Protein 5NUL (pdb70)

Structure (mmCIF, N/CA/C/O backbone):
data_5NUL
#
_entry.id   5NUL
#
_cell.length_a   60.880
_cell.length_b   60.880
_cell.length_c   69.790
_cell.angle_alpha   90.00
_cell.angle_beta   90.00
_cell.angle_gamma   120.00
#
_symmetry.space_group_name_H-M   'P 31 2 1'
#
loop_
_entity.id
_entity.type
_entity.pdbx_description
1 polymer FLAVODOXIN
2 non-polymer 'FLAVIN MONONUCLEOTIDE'
3 water water
#
loop_
_atom_site.group_PDB
_atom_site.id
_atom_site.type_symbol
_atom_site.label_atom_id
_atom_site.label_alt_id
_atom_site.label_comp_id
_atom_site.label_asym_id
_atom_site.label_entity_id
_atom_site.label_seq_id
_atom_site.pdbx_PDB_ins_code
_atom_site.Cartn_x
_atom_site.Cartn_y
_atom_site.Cartn_z
_atom_site.occupancy
_atom_site.B_iso_or_equiv
_atom_site.auth_seq_id
_atom_site.auth_comp_id
_atom_site.auth_asym_id
_atom_site.auth_atom_id
_atom_site.pdbx_PDB_model_num
ATOM 1 N N . MET A 1 1 ? 16.963 41.323 16.059 1.00 23.59 1 MET A N 1
ATOM 2 C CA . MET A 1 1 ? 17.852 40.259 16.619 1.00 22.66 1 MET A CA 1
ATOM 3 C C . MET A 1 1 ? 18.647 39.640 15.479 1.00 20.83 1 MET A C 1
ATOM 4 O O . MET A 1 1 ? 18.337 39.879 14.305 1.00 21.32 1 MET A O 1
ATOM 9 N N . LYS A 1 2 ? 19.669 38.856 15.818 1.00 19.69 2 LYS A N 1
ATOM 10 C CA . LYS A 1 2 ? 20.495 38.183 14.811 1.00 16.49 2 LYS A CA 1
ATOM 11 C C . LYS A 1 2 ? 20.779 36.749 15.217 1.00 13.31 2 LYS A C 1
ATOM 12 O O . LYS A 1 2 ? 20.983 36.449 16.394 1.00 14.15 2 LYS A O 1
ATOM 18 N N . ILE A 1 3 ? 20.794 35.869 14.234 1.00 9.73 3 ILE A N 1
ATOM 19 C CA . ILE A 1 3 ? 21.114 34.469 14.456 1.00 7.89 3 ILE A CA 1
ATOM 20 C C . ILE A 1 3 ? 22.350 34.217 13.593 1.00 7.46 3 ILE A C 1
ATOM 21 O O . ILE A 1 3 ? 22.367 34.587 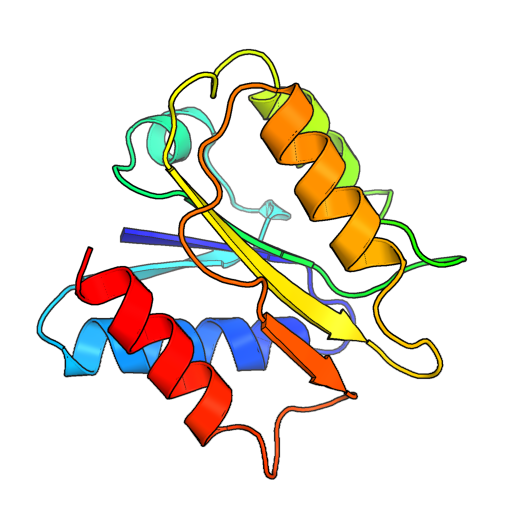12.421 1.00 8.74 3 ILE A O 1
ATOM 26 N N . VAL A 1 4 ? 23.394 33.641 14.170 1.00 5.84 4 VAL A N 1
ATOM 27 C CA . VAL A 1 4 ? 24.607 33.341 13.409 1.00 5.54 4 VAL A CA 1
ATOM 28 C C . VAL A 1 4 ? 24.824 31.838 13.550 1.00 5.48 4 VAL A C 1
ATOM 29 O O . VAL A 1 4 ? 24.759 31.316 14.656 1.00 5.47 4 VAL A 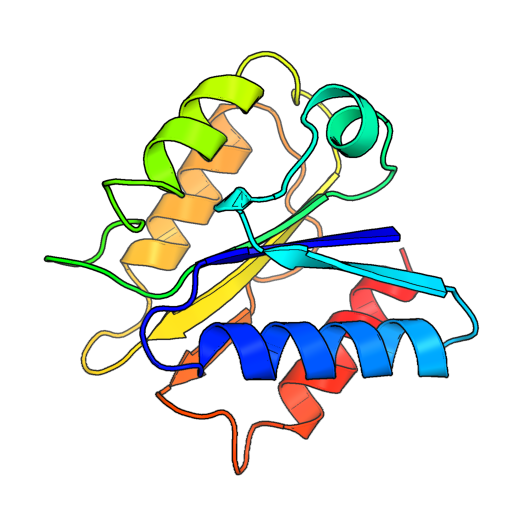O 1
ATOM 33 N N . TYR A 1 5 ? 25.041 31.140 12.441 1.00 4.82 5 TYR A N 1
ATOM 34 C CA . TYR A 1 5 ? 25.189 29.682 12.512 1.00 5.76 5 TYR A CA 1
ATOM 35 C C . TYR A 1 5 ? 26.156 29.134 11.490 1.00 4.85 5 TYR A C 1
ATOM 36 O O . TYR A 1 5 ? 26.495 29.808 10.506 1.00 4.85 5 TYR A O 1
ATOM 45 N N . TRP A 1 6 ? 26.565 27.888 11.722 1.00 5.38 6 TRP A N 1
ATOM 46 C CA . TRP A 1 6 ? 27.378 27.129 10.768 1.00 4.93 6 TRP A CA 1
ATOM 47 C C . TRP A 1 6 ? 26.584 25.835 10.551 1.00 4.71 6 TRP A C 1
ATOM 48 O O . TRP A 1 6 ? 26.088 25.246 11.518 1.00 5.19 6 TRP A O 1
ATOM 59 N N . SER A 1 7 ? 26.450 25.414 9.297 1.00 4.22 7 SER A N 1
ATOM 60 C CA . SER A 1 7 ? 25.748 24.180 8.962 1.00 5.29 7 SER A CA 1
ATOM 61 C C . SER A 1 7 ? 26.477 23.483 7.800 1.00 5.90 7 SER A C 1
ATOM 62 O O . SER A 1 7 ? 26.782 24.121 6.786 1.00 7.42 7 SER A O 1
ATOM 65 N N . GLY A 1 8 ? 26.767 22.191 7.955 1.00 5.31 8 GLY A N 1
ATOM 66 C CA . GLY A 1 8 ? 27.458 21.452 6.909 1.00 4.76 8 GLY A CA 1
ATOM 67 C C . GLY A 1 8 ? 26.558 20.777 5.890 1.00 5.04 8 GLY A C 1
ATOM 68 O O . GLY A 1 8 ? 26.967 20.569 4.750 1.00 5.43 8 GLY A O 1
ATOM 69 N N . THR A 1 9 ? 25.348 20.399 6.294 1.00 5.97 9 THR A N 1
ATOM 70 C CA . THR A 1 9 ? 24.418 19.747 5.370 1.00 6.27 9 THR A CA 1
ATOM 71 C C . THR A 1 9 ? 23.043 20.429 5.339 1.00 6.88 9 THR A C 1
ATOM 72 O O . THR A 1 9 ? 22.151 20.015 4.577 1.00 7.61 9 THR A O 1
ATOM 76 N N . GLY A 1 10 ? 22.872 21.453 6.174 1.00 5.90 10 GLY A N 1
ATOM 77 C CA . GLY A 1 10 ? 21.622 22.184 6.212 1.00 5.15 10 GLY A CA 1
ATOM 78 C C . GLY A 1 10 ? 20.770 21.954 7.440 1.00 4.93 10 GLY A C 1
ATOM 79 O O . GLY A 1 10 ? 19.776 22.647 7.618 1.00 5.53 10 GLY A O 1
ATOM 80 N N . ASN A 1 11 ? 21.155 21.045 8.328 1.00 4.88 11 ASN A N 1
ATOM 81 C CA . ASN A 1 11 ? 20.315 20.772 9.504 1.00 5.21 11 ASN A CA 1
ATOM 82 C C . ASN A 1 11 ? 20.246 21.928 10.498 1.00 5.53 11 ASN A C 1
ATOM 83 O O . ASN A 1 11 ? 19.148 22.353 10.906 1.00 5.55 11 ASN A O 1
ATOM 88 N N . THR A 1 12 ? 21.409 22.464 10.855 1.00 4.79 12 THR A N 1
ATOM 89 C CA . THR A 1 12 ? 21.477 23.613 11.747 1.00 4.13 12 THR A CA 1
ATOM 90 C C . THR A 1 12 ? 20.922 24.858 11.035 1.00 4.42 12 THR A C 1
ATOM 91 O O . THR A 1 12 ? 20.342 25.722 11.681 1.00 4.54 12 THR A O 1
ATOM 95 N N . GLU A 1 13 ? 21.087 24.933 9.712 1.00 4.34 13 GLU A N 1
ATOM 96 C CA . GLU A 1 13 ? 20.544 26.051 8.937 1.00 5.87 13 GLU A CA 1
ATOM 97 C C . GLU A 1 13 ? 19.008 26.042 9.047 1.00 5.20 13 GLU A C 1
ATOM 98 O O . GLU A 1 13 ? 18.385 27.087 9.260 1.00 4.54 13 GLU A O 1
ATOM 104 N N . LYS A 1 14 ? 18.412 24.855 8.925 1.00 5.66 14 LYS A N 1
ATOM 105 C CA . LYS A 1 14 ? 16.961 24.689 9.058 1.00 5.24 14 LYS A CA 1
ATOM 106 C C . LYS A 1 14 ? 16.517 25.118 10.463 1.00 5.15 14 LYS A C 1
ATOM 107 O O . LYS A 1 14 ? 15.512 25.820 10.617 1.00 5.06 14 LYS A O 1
ATOM 113 N N . MET A 1 15 ? 17.265 24.706 11.488 1.00 4.12 15 MET A N 1
ATOM 114 C CA . MET A 1 15 ? 16.960 25.102 12.862 1.00 4.20 15 MET A CA 1
ATOM 115 C C . MET A 1 15 ? 16.947 26.632 12.963 1.00 4.11 15 MET A C 1
ATOM 116 O O . MET A 1 15 ? 16.022 27.217 13.533 1.00 4.73 15 MET A O 1
ATOM 121 N N . ALA A 1 16 ? 17.968 27.269 12.398 1.00 4.17 16 ALA A N 1
ATOM 122 C CA . ALA A 1 16 ? 18.095 28.727 12.429 1.00 4.12 16 ALA A CA 1
ATOM 123 C C . ALA A 1 16 ? 16.868 29.395 11.820 1.00 4.38 16 ALA A C 1
ATOM 124 O O . ALA A 1 16 ? 16.335 30.362 12.382 1.00 5.62 16 ALA A O 1
ATOM 126 N N . GLU A 1 17 ? 16.430 28.882 10.674 1.00 3.29 17 GLU A N 1
ATOM 127 C CA . GLU A 1 17 ? 15.263 29.412 9.973 1.00 5.85 17 GLU A CA 1
ATOM 128 C C . GLU A 1 17 ? 14.011 29.299 10.813 1.00 5.16 17 GLU A C 1
ATOM 129 O O . GLU A 1 17 ? 13.194 30.227 10.846 1.00 4.26 17 GLU A O 1
ATOM 135 N N . LEU A 1 18 ? 13.875 28.179 11.513 1.00 4.81 18 LEU A N 1
ATOM 136 C CA . LEU A 1 18 ? 12.713 27.954 12.368 1.00 5.68 18 LEU A CA 1
ATOM 137 C C . LEU A 1 18 ? 12.767 28.823 13.614 1.00 5.18 18 LEU A C 1
ATOM 138 O O . LEU A 1 18 ? 11.737 29.340 14.065 1.00 6.67 18 LEU A O 1
ATOM 143 N N . ILE A 1 19 ? 13.958 28.994 14.174 1.00 4.13 19 ILE A N 1
ATOM 144 C CA . ILE A 1 19 ? 14.122 29.845 15.346 1.00 4.58 19 ILE A CA 1
ATOM 145 C C . ILE A 1 19 ? 13.729 31.280 14.966 1.00 4.17 19 ILE A C 1
ATOM 146 O O . ILE A 1 19 ? 13.009 31.947 15.706 1.00 4.68 19 ILE A O 1
ATOM 151 N N . ALA A 1 20 ? 14.152 31.708 13.780 1.00 4.51 20 ALA A N 1
ATOM 152 C CA . ALA A 1 20 ? 13.829 33.032 13.250 1.00 4.90 20 ALA A CA 1
ATOM 153 C C . ALA A 1 20 ? 12.315 33.158 13.089 1.00 5.76 20 ALA A C 1
ATOM 154 O O . ALA A 1 20 ? 11.733 34.175 13.461 1.00 5.46 20 ALA A O 1
ATOM 156 N N . LYS A 1 21 ? 11.688 32.119 12.538 1.00 5.67 21 LYS A N 1
ATOM 157 C CA . LYS A 1 21 ? 10.245 32.103 12.348 1.00 6.04 21 LYS A CA 1
ATOM 158 C C . LYS A 1 21 ? 9.530 32.344 13.697 1.00 6.25 21 LYS A C 1
ATOM 159 O O . LYS A 1 21 ? 8.566 33.113 13.763 1.00 6.42 21 LYS A O 1
ATOM 165 N N . GLY A 1 22 ? 10.011 31.706 14.767 1.00 5.94 22 GLY A N 1
ATOM 166 C CA . GLY A 1 22 ? 9.423 31.889 16.086 1.00 6.36 22 GLY A CA 1
ATOM 167 C C . GLY A 1 22 ? 9.531 33.329 16.588 1.00 6.53 22 GLY A C 1
ATOM 168 O O . GLY A 1 22 ? 8.576 33.895 17.128 1.00 6.52 22 GLY A O 1
ATOM 169 N N . ILE A 1 23 ? 10.703 33.928 16.412 1.00 6.36 23 ILE A N 1
ATOM 170 C CA . ILE A 1 23 ? 10.936 35.308 16.824 1.00 7.18 23 ILE A CA 1
ATOM 171 C C . ILE A 1 23 ? 10.017 36.251 16.041 1.00 7.71 23 ILE A C 1
ATOM 172 O O . ILE A 1 23 ? 9.389 37.153 16.617 1.00 7.63 23 ILE A O 1
ATOM 177 N N . ILE A 1 24 ? 9.915 36.007 14.736 1.00 7.71 24 ILE A N 1
ATOM 178 C CA . ILE A 1 24 ? 9.080 36.821 13.864 1.00 7.56 24 ILE A CA 1
ATOM 179 C C . ILE A 1 24 ? 7.606 36.659 14.230 1.00 8.25 24 ILE A C 1
ATOM 180 O O . ILE A 1 24 ? 6.880 37.644 14.295 1.00 8.39 24 ILE A O 1
ATOM 185 N N . GLU A 1 25 ? 7.169 35.428 14.493 1.00 7.39 25 GLU A N 1
ATOM 186 C CA . GLU A 1 25 ? 5.775 35.183 14.874 1.00 6.76 25 GLU A CA 1
ATOM 187 C C . GLU A 1 25 ? 5.445 35.919 16.168 1.00 7.89 25 GLU A C 1
ATOM 188 O O . GLU A 1 25 ? 4.287 36.302 16.399 1.00 7.11 25 GLU A O 1
ATOM 194 N N . SER A 1 26 ? 6.453 36.115 17.016 1.00 7.45 26 SER A N 1
ATOM 195 C CA . SER A 1 26 ? 6.244 36.845 18.253 1.00 10.04 26 SER A CA 1
ATOM 196 C C . SER A 1 26 ? 6.140 38.356 18.017 1.00 10.96 26 SER A C 1
ATOM 197 O O . SER A 1 26 ? 5.894 39.120 18.952 1.00 12.07 26 SER A O 1
ATOM 200 N N . GLY A 1 27 ? 6.333 38.768 16.768 1.00 11.32 27 GLY A N 1
ATOM 201 C CA . GLY A 1 27 ? 6.208 40.166 16.393 1.00 13.62 27 GLY A CA 1
ATOM 202 C C . GLY A 1 27 ? 7.481 40.962 16.201 1.00 15.27 27 GLY A C 1
ATOM 203 O O . GLY A 1 27 ? 7.425 42.165 15.911 1.00 14.47 27 GLY A O 1
ATOM 204 N N . LYS A 1 28 ? 8.627 40.298 16.303 1.00 15.79 28 LYS A N 1
ATOM 205 C CA . LYS A 1 28 ? 9.909 40.979 16.170 1.00 17.98 28 LYS A CA 1
ATOM 206 C C . LYS A 1 28 ? 10.618 40.606 14.874 1.00 18.01 28 LYS A C 1
ATOM 207 O O . LYS A 1 28 ? 10.187 39.698 14.178 1.00 19.01 28 LYS A O 1
ATOM 213 N N . ASP A 1 29 ? 11.670 41.341 14.514 1.00 18.31 29 ASP A N 1
ATOM 214 C CA . ASP A 1 29 ? 12.430 41.014 13.309 1.00 18.46 29 ASP A CA 1
ATOM 215 C C . ASP A 1 29 ? 13.725 40.345 13.751 1.00 16.89 29 ASP A C 1
ATOM 216 O O . ASP A 1 29 ? 14.137 40.440 14.916 1.00 14.96 29 ASP A O 1
ATOM 221 N N . VAL A 1 30 ? 14.349 39.641 12.824 1.00 16.37 30 VAL A N 1
ATOM 222 C CA . VAL A 1 30 ? 15.598 38.966 13.112 1.00 16.49 30 VAL A CA 1
ATOM 223 C C . VAL A 1 30 ? 16.225 38.607 11.785 1.00 16.55 30 VAL A C 1
ATOM 224 O O . VAL A 1 30 ? 15.516 38.337 10.809 1.00 17.01 30 VAL A O 1
ATOM 228 N N . ASN A 1 31 ? 17.549 38.695 11.725 1.00 17.08 31 ASN A N 1
ATOM 229 C CA . ASN A 1 31 ? 18.273 38.338 10.515 1.00 17.31 31 ASN A CA 1
ATOM 230 C C . ASN A 1 31 ? 19.069 37.079 10.822 1.00 14.51 31 ASN A C 1
ATOM 231 O O . ASN A 1 31 ? 19.605 36.930 11.914 1.00 14.35 31 ASN A O 1
ATOM 236 N N . THR A 1 32 ? 19.076 36.161 9.872 1.00 13.42 32 THR A N 1
ATOM 237 C CA . THR A 1 32 ? 19.786 34.903 9.998 1.00 14.13 32 THR A CA 1
ATOM 238 C C . THR A 1 32 ? 21.033 35.051 9.144 1.00 13.61 32 THR A C 1
ATOM 239 O O . THR A 1 32 ? 20.944 35.352 7.953 1.00 13.44 32 THR A O 1
ATOM 243 N N . ILE A 1 33 ? 22.188 34.830 9.761 1.00 12.71 33 ILE A N 1
ATOM 244 C CA . ILE A 1 33 ? 23.481 35.033 9.122 1.00 12.61 33 ILE A CA 1
ATOM 245 C C . ILE A 1 33 ? 24.367 33.793 9.205 1.00 11.25 33 ILE A C 1
ATOM 246 O O . ILE A 1 33 ? 24.583 33.236 10.281 1.00 9.27 33 ILE A O 1
ATOM 251 N N . ASN A 1 34 ? 24.877 33.359 8.065 1.00 11.36 34 ASN A N 1
ATOM 252 C CA . ASN A 1 34 ? 25.794 32.239 8.052 1.00 11.74 34 ASN A CA 1
ATOM 253 C C . ASN A 1 34 ? 27.102 32.783 8.635 1.00 11.69 34 ASN A C 1
ATOM 254 O O . ASN A 1 34 ? 27.490 33.926 8.344 1.00 10.38 34 ASN A O 1
ATOM 259 N N . VAL A 1 35 ? 27.779 31.987 9.463 1.00 10.88 35 VAL A N 1
ATOM 260 C CA . VAL A 1 35 ? 29.004 32.435 10.114 1.00 10.77 35 VAL A CA 1
ATOM 261 C C . VAL A 1 35 ? 30.051 32.989 9.156 1.00 12.64 35 VAL A C 1
ATOM 262 O O . VAL A 1 35 ? 30.771 33.917 9.516 1.00 13.07 35 VAL A O 1
ATOM 266 N N . SER A 1 36 ? 30.109 32.485 7.929 1.00 13.79 36 SER A N 1
ATOM 267 C CA . SER A 1 36 ? 31.108 32.998 6.994 1.00 17.05 36 SER A CA 1
ATOM 268 C C . SER A 1 36 ? 30.826 34.454 6.550 1.00 18.36 36 SER A C 1
ATOM 269 O O . SER A 1 36 ? 31.746 35.178 6.135 1.00 19.79 36 SER A O 1
ATOM 272 N N . ASP A 1 37 ? 29.576 34.897 6.685 1.00 17.98 37 ASP A N 1
ATOM 273 C CA . ASP A 1 37 ? 29.187 36.250 6.291 1.00 18.52 37 ASP A CA 1
ATOM 274 C C . ASP A 1 37 ? 29.028 37.220 7.456 1.00 18.55 37 ASP A C 1
ATOM 275 O O . ASP A 1 37 ? 28.674 38.379 7.242 1.00 19.49 37 ASP A O 1
ATOM 280 N N . VAL A 1 38 ? 29.269 36.757 8.681 1.00 18.63 38 VAL A N 1
ATOM 281 C CA . VAL A 1 38 ? 29.082 37.591 9.873 1.00 18.95 38 VAL A CA 1
ATOM 282 C C . VAL A 1 38 ? 29.976 38.828 9.956 1.00 20.10 38 VAL A C 1
ATOM 283 O O . VAL A 1 38 ? 31.116 38.827 9.487 1.00 20.93 38 VAL A O 1
ATOM 287 N N . ASN A 1 39 ? 29.417 39.886 10.528 1.00 20.76 39 ASN A N 1
ATOM 288 C CA . ASN A 1 39 ? 30.125 41.136 10.758 1.00 22.47 39 ASN A CA 1
ATOM 289 C C . ASN A 1 39 ? 30.161 41.199 12.276 1.00 22.48 39 ASN A C 1
ATOM 290 O O . ASN A 1 39 ? 29.121 41.388 12.914 1.00 22.36 39 ASN A O 1
ATOM 295 N N . ILE A 1 40 ? 31.339 40.970 12.850 1.00 23.56 40 ILE A N 1
ATOM 296 C CA . ILE A 1 40 ? 31.506 40.956 14.303 1.00 24.28 40 ILE A CA 1
ATOM 297 C C . ILE A 1 40 ? 31.031 42.215 15.026 1.00 25.32 40 ILE A C 1
ATOM 298 O O . ILE A 1 40 ? 30.337 42.126 16.032 1.00 25.16 40 ILE A O 1
ATOM 303 N N . ASP A 1 41 ? 31.370 43.386 14.499 1.00 27.40 41 ASP A N 1
ATOM 304 C CA . ASP A 1 41 ? 30.997 44.651 15.133 1.00 28.86 41 ASP A CA 1
ATOM 305 C C . ASP A 1 41 ? 29.491 44.855 15.229 1.00 28.78 41 ASP A C 1
ATOM 306 O O . ASP A 1 41 ? 28.977 45.367 16.232 1.00 29.12 41 ASP A O 1
ATOM 311 N N . GLU A 1 42 ? 28.777 44.437 14.196 1.00 28.10 42 GLU A N 1
ATOM 312 C CA . GLU A 1 42 ? 27.336 44.577 14.200 1.00 28.49 42 GLU A CA 1
ATOM 313 C C . GLU A 1 42 ? 26.732 43.548 15.134 1.00 27.56 42 GLU A C 1
ATOM 314 O O . GLU A 1 42 ? 25.755 43.823 15.834 1.00 27.76 42 GLU A O 1
ATOM 320 N N . LEU A 1 43 ? 27.346 42.370 15.173 1.00 26.77 43 LEU A N 1
ATOM 321 C CA . LEU A 1 43 ? 26.863 41.291 16.025 1.00 26.20 43 LEU A CA 1
ATOM 322 C C . LEU A 1 43 ? 26.950 41.641 17.511 1.00 25.93 43 LEU A C 1
ATOM 323 O O . LEU A 1 43 ? 25.983 41.452 18.251 1.00 25.45 43 LEU A O 1
ATOM 328 N N . LEU A 1 44 ? 28.086 42.197 17.923 1.00 26.02 44 LEU A N 1
ATOM 329 C CA . LEU A 1 44 ? 28.330 42.559 19.317 1.00 26.90 44 LEU A CA 1
ATOM 330 C C . LEU A 1 44 ? 27.440 43.675 19.851 1.00 28.05 44 LEU A C 1
ATOM 331 O O . LEU A 1 44 ? 27.437 43.975 21.051 1.00 27.59 44 LEU A O 1
ATOM 336 N N . ASN A 1 45 ? 26.686 44.292 18.953 1.00 29.08 45 ASN A N 1
ATOM 337 C CA . ASN A 1 45 ? 25.784 45.368 19.334 1.00 30.36 45 ASN A CA 1
ATOM 338 C C . ASN A 1 45 ? 24.431 44.798 19.785 1.00 28.64 45 ASN A C 1
ATOM 339 O O . ASN A 1 45 ? 23.621 45.483 20.417 1.00 27.66 45 ASN A O 1
ATOM 344 N N . GLU A 1 46 ? 24.221 43.521 19.481 1.00 26.58 46 GLU A N 1
ATOM 345 C CA . GLU A 1 46 ? 22.983 42.830 19.788 1.00 24.11 46 GLU A CA 1
ATOM 346 C C . GLU A 1 46 ? 22.671 42.580 21.254 1.00 22.33 46 GLU A C 1
ATOM 347 O O . GLU A 1 46 ? 23.550 42.287 22.063 1.00 21.46 46 GLU A O 1
ATOM 353 N N . ASP A 1 47 ? 21.389 42.692 21.577 1.00 19.97 47 ASP A N 1
ATOM 354 C CA . ASP A 1 47 ? 20.906 42.432 22.919 1.00 19.77 47 ASP A CA 1
ATOM 355 C C . ASP A 1 47 ? 21.169 40.966 23.296 1.00 17.60 47 ASP A C 1
ATOM 356 O O . ASP A 1 47 ? 21.617 40.660 24.403 1.00 17.80 47 ASP A O 1
ATOM 361 N N . ILE A 1 48 ? 20.936 40.071 22.341 1.00 15.16 48 ILE A N 1
ATOM 362 C CA . ILE A 1 48 ? 21.110 38.636 22.548 1.00 13.21 48 ILE A CA 1
ATOM 363 C C . ILE A 1 48 ? 21.810 38.022 21.337 1.00 11.85 48 ILE A C 1
ATOM 364 O O . ILE A 1 48 ? 21.433 38.293 20.187 1.00 10.57 48 ILE A O 1
ATOM 369 N N . LEU A 1 49 ? 22.852 37.235 21.598 1.00 11.62 49 LEU A N 1
ATOM 370 C CA . LEU A 1 49 ? 23.571 36.548 20.528 1.00 11.50 49 LEU A CA 1
ATOM 371 C C . LEU A 1 49 ? 22.964 35.138 20.425 1.00 9.20 49 LEU A C 1
ATOM 372 O O . LEU A 1 49 ? 22.963 34.389 21.403 1.00 8.82 49 LEU A O 1
ATOM 377 N N . ILE A 1 50 ? 22.405 34.803 19.269 1.00 8.04 50 ILE A N 1
ATOM 378 C CA . ILE A 1 50 ? 21.804 33.483 19.066 1.00 6.57 50 ILE A CA 1
ATOM 379 C C . ILE A 1 50 ? 22.787 32.756 18.156 1.00 5.46 50 ILE A C 1
ATOM 380 O O . ILE A 1 50 ? 22.919 33.092 16.982 1.00 5.91 50 ILE A O 1
ATOM 385 N N . LEU A 1 51 ? 23.492 31.778 18.711 1.00 5.02 51 LEU A N 1
ATOM 386 C CA . LEU A 1 51 ? 24.557 31.087 17.991 1.00 3.72 51 LEU A CA 1
ATOM 387 C C . LEU A 1 51 ? 24.331 29.598 17.791 1.00 4.06 51 LEU A C 1
ATOM 388 O O . LEU A 1 51 ? 24.029 28.878 18.735 1.00 4.58 51 LEU A O 1
ATOM 393 N N . GLY A 1 52 ? 24.525 29.124 16.570 1.00 4.67 52 GLY A N 1
ATOM 394 C CA . GLY A 1 52 ? 24.308 27.716 16.333 1.00 4.41 52 GLY A CA 1
ATOM 395 C C . GLY A 1 52 ? 25.400 27.045 15.541 1.00 3.88 52 GLY A C 1
ATOM 396 O O . GLY A 1 52 ? 25.985 27.641 14.634 1.00 2.86 52 GLY A O 1
ATOM 397 N N . CYS A 1 53 ? 25.641 25.777 15.851 1.00 4.02 53 CYS A N 1
ATOM 398 C CA . CYS A 1 53 ? 26.643 24.982 15.135 1.00 4.31 53 CYS A CA 1
ATOM 399 C C . CYS A 1 53 ? 26.420 23.513 15.455 1.00 4.08 53 CYS A C 1
ATOM 400 O O . CYS A 1 53 ? 26.166 23.148 16.615 1.00 4.04 53 CYS A O 1
ATOM 403 N N . SER A 1 54 ? 26.470 22.678 14.429 1.00 4.31 54 SER A N 1
ATOM 404 C CA . SER A 1 54 ? 26.294 21.247 14.626 1.00 4.75 54 SER A CA 1
ATOM 405 C C . SER A 1 54 ? 27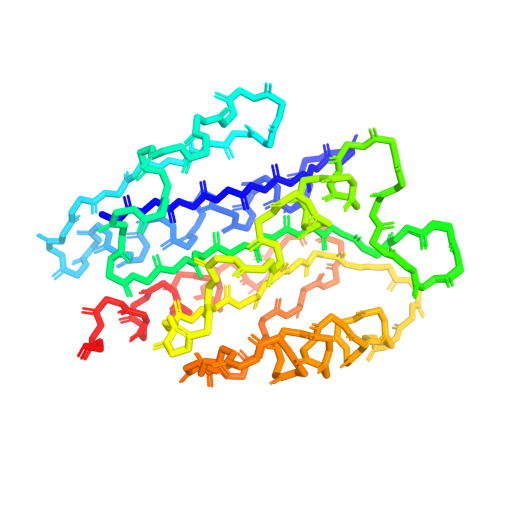.507 20.612 15.320 1.00 5.09 54 SER A C 1
ATOM 406 O O . SER A 1 54 ? 28.575 21.228 15.431 1.00 4.75 54 SER A O 1
ATOM 409 N N A ALA A 1 55 ? 27.342 19.368 15.761 0.59 5.18 55 ALA A N 1
ATOM 410 N N B ALA A 1 55 ? 27.305 19.399 15.830 0.38 5.23 55 ALA A N 1
ATOM 411 C CA A ALA A 1 55 ? 28.423 18.629 16.406 0.59 5.31 55 ALA A CA 1
ATOM 412 C CA B ALA A 1 55 ? 28.355 18.649 16.510 0.38 5.39 55 ALA A CA 1
ATOM 413 C C A ALA A 1 55 ? 29.409 18.212 15.312 0.59 6.64 55 ALA A C 1
ATOM 414 C C B ALA A 1 55 ? 29.301 18.092 15.461 0.38 6.28 55 ALA A C 1
ATOM 415 O O A ALA A 1 55 ? 29.013 17.628 14.298 0.59 6.96 55 ALA A O 1
ATOM 416 O O B ALA A 1 55 ? 28.890 17.315 14.601 0.38 6.55 55 ALA A O 1
ATOM 419 N N A MET A 1 56 ? 30.683 18.541 15.501 0.59 7.82 56 MET A N 1
ATOM 420 N N B MET A 1 56 ? 30.564 18.488 15.517 0.38 7.16 56 MET A N 1
ATOM 421 C CA A MET A 1 56 ? 31.715 18.198 14.524 0.59 9.95 56 MET A CA 1
ATOM 422 C CA B MET A 1 56 ? 31.530 17.994 14.548 0.38 8.58 56 MET A CA 1
ATOM 423 C C A MET A 1 56 ? 32.842 17.329 15.079 0.59 10.14 56 MET A C 1
ATOM 424 C C B MET A 1 56 ? 32.629 17.149 15.193 0.38 9.79 56 MET A C 1
ATOM 425 O O A MET A 1 56 ? 33.014 17.202 16.299 0.59 9.18 56 MET A O 1
ATOM 426 O O B MET A 1 56 ? 32.632 16.946 16.411 0.38 9.32 56 MET A O 1
ATOM 435 N N A THR A 1 57 ? 33.609 16.753 14.155 0.59 11.43 57 THR A N 1
ATOM 436 N N B THR A 1 57 ? 33.519 16.629 14.350 0.38 11.79 57 THR A N 1
ATOM 437 C CA A THR A 1 57 ? 34.732 15.869 14.464 0.59 12.50 57 THR A CA 1
ATOM 438 C CA B THR A 1 57 ? 34.638 15.762 14.730 0.38 13.69 57 THR A CA 1
ATOM 439 C C A THR A 1 57 ? 34.303 14.951 15.612 0.59 11.78 57 THR A C 1
ATOM 440 C C B THR A 1 57 ? 34.855 15.545 16.228 0.38 14.09 57 THR A C 1
ATOM 441 O O A THR A 1 57 ? 33.387 14.142 15.439 0.59 11.71 57 THR A O 1
ATOM 442 O O B THR A 1 57 ? 35.423 16.392 16.916 0.38 14.43 57 THR A O 1
ATOM 449 N N A ASP A 1 58 ? 34.926 15.082 16.779 0.59 11.93 58 ASP A N 1
ATOM 450 N N B ASP A 1 58 ? 34.359 14.414 16.722 0.38 14.70 58 ASP A N 1
ATOM 451 C CA A ASP A 1 58 ? 34.514 14.283 17.920 0.59 11.69 58 ASP A CA 1
ATOM 452 C CA B ASP A 1 58 ? 34.477 14.041 18.128 0.38 14.75 58 ASP A CA 1
ATOM 453 C C A ASP A 1 58 ? 33.962 15.195 19.006 0.59 11.13 58 ASP A C 1
ATOM 454 C C B ASP A 1 58 ? 33.952 15.070 19.128 0.38 14.06 58 ASP A C 1
ATOM 455 O O A ASP A 1 58 ? 34.687 15.653 19.897 0.59 10.44 58 ASP A O 1
ATOM 456 O O B ASP A 1 58 ? 34.671 15.527 20.025 0.38 13.76 58 ASP A O 1
ATOM 465 N N A GLU A 1 59 ? 32.678 15.510 18.872 0.59 9.94 59 GLU A N 1
ATOM 466 N N B GLU A 1 59 ? 32.689 15.439 18.948 0.38 12.92 59 GLU A N 1
ATOM 467 C CA A GLU A 1 59 ? 31.961 16.351 19.825 0.59 9.00 59 GLU A CA 1
ATOM 468 C CA B GLU A 1 59 ? 31.996 16.368 19.834 0.38 11.83 59 GLU A CA 1
ATOM 469 C C A GLU A 1 59 ? 32.579 17.728 20.063 0.59 8.75 59 GLU A C 1
ATOM 470 C C B GLU A 1 59 ? 32.662 17.729 20.037 0.38 11.08 59 GLU A C 1
ATOM 471 O O A GLU A 1 59 ? 32.745 18.145 21.213 0.59 10.02 59 GLU A O 1
ATOM 472 O O B GLU A 1 59 ? 32.914 18.132 21.176 0.38 11.85 59 GLU A O 1
ATOM 483 N N A VAL A 1 60 ? 32.914 18.438 18.990 0.59 7.33 60 VAL A N 1
ATOM 484 N N B VAL A 1 60 ? 32.934 18.442 18.950 0.38 9.62 60 VAL A N 1
ATOM 485 C CA A VAL A 1 60 ? 33.473 19.784 19.117 0.59 7.06 60 VAL A CA 1
ATOM 486 C CA B VAL A 1 60 ? 33.529 19.774 19.050 0.38 8.62 60 VAL A CA 1
ATOM 487 C C A VAL A 1 60 ? 32.759 20.718 18.155 0.59 6.84 60 VAL A C 1
ATOM 488 C C B VAL A 1 60 ? 32.801 20.717 18.107 0.38 7.95 60 VAL A C 1
ATOM 489 O O A VAL A 1 60 ? 31.971 20.271 17.320 0.59 6.36 60 VAL A O 1
ATOM 490 O O B VAL A 1 60 ? 32.033 20.275 17.247 0.38 7.55 60 VAL A O 1
ATOM 497 N N . LEU A 1 61 ? 33.007 22.017 18.295 1.00 6.85 61 LEU A N 1
ATOM 498 C CA . LEU A 1 61 ? 32.408 23.009 17.408 1.00 7.18 61 LEU A CA 1
ATOM 499 C C . LEU A 1 61 ? 33.147 22.867 16.081 1.00 7.24 61 LEU A C 1
ATOM 500 O O . LEU A 1 61 ? 34.304 22.419 16.061 1.00 8.34 61 LEU A O 1
ATOM 505 N N . GLU A 1 62 ? 32.502 23.233 14.978 1.00 6.55 62 GLU A N 1
ATOM 506 C CA . GLU A 1 62 ? 33.147 23.143 13.672 1.00 6.48 62 GLU A CA 1
ATOM 507 C C . GLU A 1 62 ? 34.449 23.951 13.718 1.00 7.79 62 GLU A C 1
ATOM 508 O O . GLU A 1 62 ? 34.463 25.116 14.107 1.00 7.18 62 GLU A O 1
ATOM 514 N N . GLU A 1 63 ? 35.534 23.330 13.270 1.00 10.00 63 GLU A N 1
ATOM 515 C CA . GLU A 1 63 ? 36.864 23.909 13.387 1.00 11.92 63 GLU A CA 1
ATOM 516 C C . GLU A 1 63 ? 37.380 24.983 12.439 1.00 11.46 63 GLU A C 1
ATOM 517 O O . GLU A 1 63 ? 38.118 25.875 12.873 1.00 11.14 63 GLU A O 1
ATOM 523 N N . SER A 1 64 ? 36.994 24.938 11.170 1.00 12.20 64 SER A N 1
ATOM 524 C CA . SER A 1 64 ? 37.512 25.911 10.205 1.00 12.42 64 SER A CA 1
ATOM 525 C C . SER A 1 64 ? 36.876 27.305 10.225 1.00 12.29 64 SER A C 1
ATOM 526 O O . SER A 1 64 ? 37.535 28.298 9.902 1.00 11.53 64 SER A O 1
ATOM 529 N N . GLU A 1 65 ? 35.606 27.383 10.618 1.00 11.30 65 GLU A N 1
ATOM 530 C CA . GLU A 1 65 ? 34.897 28.657 10.636 1.00 9.61 65 GLU A CA 1
ATOM 531 C C . GLU A 1 65 ? 34.238 29.058 11.945 1.00 8.56 65 GLU A C 1
ATOM 532 O O . GLU A 1 65 ? 34.444 30.162 12.430 1.00 8.46 65 GLU A O 1
ATOM 538 N N . PHE A 1 66 ? 33.441 28.171 12.522 1.00 7.26 66 PHE A N 1
ATOM 539 C CA . PHE A 1 66 ? 32.721 28.528 13.732 1.00 7.09 66 PHE A CA 1
ATOM 540 C C . PHE A 1 66 ? 33.631 28.729 14.933 1.00 7.09 66 PHE A C 1
ATOM 541 O O . PHE A 1 66 ? 33.530 29.731 15.639 1.00 7.29 66 PHE A O 1
ATOM 549 N N . GLU A 1 67 ? 34.537 27.785 15.138 1.00 7.90 67 GLU A N 1
ATOM 550 C CA . GLU A 1 67 ? 35.501 27.836 16.230 1.00 9.66 67 GLU A CA 1
ATOM 551 C C . GLU A 1 67 ? 36.277 29.166 16.224 1.00 8.65 67 GLU A C 1
ATOM 552 O O . GLU A 1 67 ? 36.313 29.871 17.237 1.00 7.70 67 GLU A O 1
ATOM 558 N N . PRO A 1 68 ? 36.889 29.539 15.081 1.00 8.44 68 PRO A N 1
ATOM 559 C CA . PRO A 1 68 ? 37.634 30.811 15.053 1.00 9.06 68 PRO A CA 1
ATOM 560 C C . PRO A 1 68 ? 36.736 32.016 15.359 1.00 8.80 68 PRO A C 1
ATOM 561 O O . PRO A 1 68 ? 37.174 33.004 15.973 1.00 9.13 68 PRO A O 1
ATOM 565 N N . PHE A 1 69 ? 35.491 31.945 14.903 1.00 7.70 69 PHE A N 1
ATOM 566 C CA . PHE A 1 69 ? 34.513 33.003 15.157 1.00 8.32 69 PHE A CA 1
ATOM 567 C C . PHE A 1 69 ? 34.295 33.154 16.678 1.00 7.21 69 PHE A C 1
ATOM 568 O O . PHE A 1 69 ? 34.371 34.257 17.216 1.00 6.49 69 PHE A O 1
ATOM 576 N N . ILE A 1 70 ? 34.058 32.040 17.364 1.00 7.14 70 ILE A N 1
ATOM 577 C CA . ILE A 1 70 ? 33.84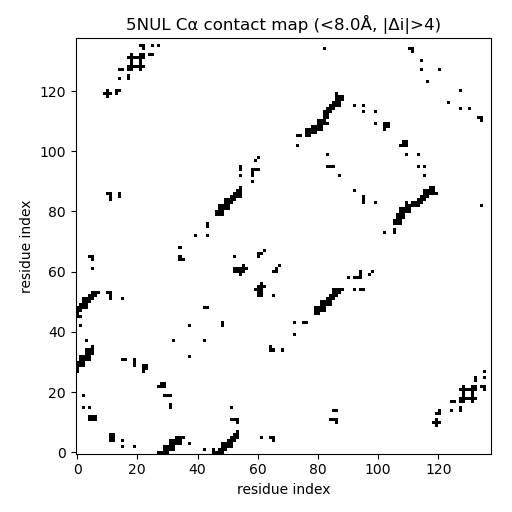9 32.057 18.807 1.00 7.06 70 ILE A CA 1
ATOM 578 C C . ILE A 1 70 ? 35.096 32.592 19.517 1.00 7.83 70 ILE A C 1
ATOM 579 O O . ILE A 1 70 ? 34.999 33.398 20.452 1.00 8.80 70 ILE A O 1
ATOM 584 N N . GLU A 1 71 ? 36.266 32.157 19.066 1.00 7.97 71 GLU A N 1
ATOM 585 C CA . GLU A 1 71 ? 37.514 32.621 19.654 1.00 10.45 71 GLU A CA 1
ATOM 586 C C . GLU A 1 71 ? 37.646 34.143 19.463 1.00 10.05 71 GLU A C 1
ATOM 587 O O . GLU A 1 71 ? 38.042 34.857 20.382 1.00 10.49 71 GLU A O 1
ATOM 593 N N . GLU A 1 72 ? 37.245 34.649 18.302 1.00 10.64 72 GLU A N 1
ATOM 594 C CA . GLU A 1 72 ? 37.352 36.084 18.032 1.00 13.03 72 GLU A CA 1
ATOM 595 C C . GLU A 1 72 ? 36.453 36.964 18.923 1.00 12.93 72 GLU A C 1
ATOM 596 O O . GLU A 1 72 ? 36.893 38.009 19.415 1.00 11.84 72 GLU A O 1
ATOM 602 N N . ILE A 1 73 ? 35.209 36.543 19.156 1.00 12.07 73 ILE A N 1
ATOM 603 C CA . ILE A 1 73 ? 34.298 37.324 20.003 1.00 11.14 73 ILE A CA 1
ATOM 604 C C . ILE A 1 73 ? 34.456 37.049 21.497 1.00 10.90 73 ILE A C 1
ATOM 605 O O . ILE A 1 73 ? 33.969 37.818 22.331 1.00 9.28 73 ILE A O 1
ATOM 610 N N . SER A 1 74 ? 35.153 35.967 21.828 1.00 10.15 74 SER A N 1
ATOM 611 C CA . SER A 1 74 ? 35.315 35.536 23.204 1.00 11.58 74 SER A CA 1
ATOM 612 C C . SER A 1 74 ? 35.670 36.589 24.256 1.00 12.82 74 SER A C 1
ATOM 613 O O . SER A 1 74 ? 35.162 36.533 25.369 1.00 14.28 74 SER A O 1
ATOM 616 N N . THR A 1 75 ? 36.531 37.542 23.926 1.00 13.46 75 THR A N 1
ATOM 617 C CA . THR A 1 75 ? 36.916 38.541 24.925 1.00 15.30 75 THR A CA 1
ATOM 618 C C . THR A 1 75 ? 36.035 39.788 24.975 1.00 16.24 75 THR A C 1
ATOM 619 O O . THR A 1 75 ? 36.223 40.655 25.835 1.00 16.36 75 THR A O 1
ATOM 623 N N . LYS A 1 76 ? 35.061 39.874 24.080 1.00 17.14 76 LYS A N 1
ATOM 624 C CA . LYS A 1 76 ? 34.195 41.040 24.056 1.00 18.82 76 LYS A CA 1
ATOM 625 C C . LYS A 1 76 ? 32.727 40.748 24.270 1.00 18.66 76 LYS A C 1
ATOM 626 O O . LYS A 1 76 ? 31.877 41.489 23.777 1.00 20.90 76 LYS A O 1
ATOM 632 N N . ILE A 1 77 ? 32.430 39.726 25.069 1.00 17.97 77 ILE A N 1
ATOM 633 C CA . ILE A 1 77 ? 31.048 39.320 25.297 1.00 16.70 77 ILE A CA 1
ATOM 634 C C . ILE A 1 77 ? 30.689 39.065 26.751 1.00 16.11 77 ILE A C 1
ATOM 635 O O . ILE A 1 77 ? 29.638 38.493 27.052 1.00 16.11 77 ILE A O 1
ATOM 640 N N . SER A 1 78 ? 31.553 39.488 27.665 1.00 15.16 78 SER A N 1
ATOM 641 C CA . SER A 1 78 ? 31.265 39.313 29.072 1.00 15.74 78 SER A CA 1
ATOM 642 C C . SER A 1 78 ? 29.983 40.095 29.380 1.00 15.02 78 SER A C 1
ATOM 643 O O . SER A 1 78 ? 29.825 41.232 28.939 1.00 16.55 78 SER A O 1
ATOM 646 N N . GLY A 1 79 ? 29.058 39.458 30.087 1.00 14.48 79 GLY A N 1
ATOM 647 C CA . GLY A 1 79 ? 27.803 40.093 30.434 1.00 14.98 79 GLY A CA 1
ATOM 648 C C . GLY A 1 79 ? 26.751 40.030 29.335 1.00 15.41 79 GLY A C 1
ATOM 649 O O . GLY A 1 79 ? 25.593 40.394 29.565 1.00 15.87 79 GLY A O 1
ATOM 650 N N . LYS A 1 80 ? 27.132 39.563 28.149 1.00 15.18 80 LYS A N 1
ATOM 651 C CA . LYS A 1 80 ? 26.193 39.485 27.030 1.00 15.24 80 LYS A CA 1
ATOM 652 C C . LYS A 1 80 ? 25.293 38.275 27.152 1.00 14.44 80 LYS A C 1
ATOM 653 O O . LYS A 1 80 ? 25.725 37.218 27.607 1.00 13.51 80 LYS A O 1
ATOM 659 N N . LYS A 1 81 ? 24.031 38.448 26.770 1.00 13.51 81 LYS A N 1
ATOM 660 C CA . LYS A 1 81 ? 23.066 37.361 26.773 1.00 12.26 81 LYS A CA 1
ATOM 661 C C . LYS A 1 81 ? 23.269 36.557 25.496 1.00 10.56 81 LYS A C 1
ATOM 662 O O . LYS A 1 81 ? 23.484 37.122 24.422 1.00 9.62 81 LYS A O 1
ATOM 668 N N . VAL A 1 82 ? 23.267 35.237 25.629 1.00 9.70 82 VAL A N 1
ATOM 669 C CA . VAL A 1 82 ? 23.458 34.364 24.479 1.00 9.12 82 VAL A CA 1
ATOM 670 C C . VAL A 1 82 ? 22.507 33.176 24.553 1.00 8.13 82 VAL A C 1
ATOM 671 O O . VAL A 1 82 ? 22.115 32.743 25.641 1.00 9.74 82 VAL A O 1
ATOM 675 N N . ALA A 1 83 ? 22.128 32.656 23.394 1.00 6.75 83 ALA A N 1
ATOM 676 C CA . ALA A 1 83 ? 21.253 31.487 23.317 1.00 6.19 83 ALA A CA 1
ATOM 677 C C . ALA A 1 83 ? 21.965 30.574 22.333 1.00 5.81 83 ALA A C 1
ATOM 678 O O . ALA A 1 83 ? 22.398 31.026 21.273 1.00 6.95 83 ALA A O 1
ATOM 680 N N . LEU A 1 84 ? 22.077 29.294 22.672 1.00 4.92 84 LEU A N 1
ATOM 681 C CA . LEU A 1 84 ? 22.841 28.352 21.857 1.00 4.57 84 LEU A CA 1
ATOM 682 C C . LEU A 1 84 ? 21.996 27.218 21.299 1.00 5.10 84 LEU A C 1
ATOM 683 O O . LEU A 1 84 ? 21.085 26.727 21.985 1.00 5.29 84 LEU A O 1
ATOM 688 N N . PHE A 1 85 ? 22.337 26.767 20.087 1.00 4.72 85 PHE A N 1
ATOM 689 C CA . PHE A 1 85 ? 21.624 25.670 19.430 1.00 3.74 85 PHE A CA 1
ATOM 690 C C . PHE A 1 85 ? 22.494 24.945 18.400 1.00 3.59 85 PHE A C 1
ATOM 691 O O . PHE A 1 85 ? 23.585 25.413 18.033 1.00 3.28 85 PHE A O 1
ATOM 699 N N . GLY A 1 86 ? 22.012 23.792 17.945 1.00 3.73 86 GLY A N 1
ATOM 700 C CA . GLY A 1 86 ? 22.727 23.050 16.927 1.00 3.57 86 GLY A CA 1
ATOM 701 C C . GLY A 1 86 ? 22.137 21.672 16.729 1.00 3.22 86 GLY A C 1
ATOM 702 O O . GLY A 1 86 ? 21.423 21.156 17.592 1.00 4.16 86 GLY A O 1
ATOM 703 N N . SER A 1 87 ? 22.428 21.082 15.582 1.00 3.52 87 SER A N 1
ATOM 704 C CA . SER A 1 87 ? 21.957 19.740 15.264 1.00 4.35 87 SER A CA 1
ATOM 705 C C . SER A 1 87 ? 23.110 18.766 15.529 1.00 5.95 87 SER A C 1
ATOM 706 O O . SER A 1 87 ? 24.285 19.157 15.494 1.00 6.19 87 SER A O 1
ATOM 709 N N . TYR A 1 88 ? 22.777 17.512 15.825 1.00 5.29 88 TYR A N 1
ATOM 710 C CA . TYR A 1 88 ? 23.791 16.493 16.097 1.00 6.06 88 TYR A CA 1
ATOM 711 C C . TYR A 1 88 ? 23.300 15.147 15.569 1.00 6.49 88 TYR A C 1
ATOM 712 O O . TYR A 1 88 ? 22.149 15.016 15.147 1.00 6.98 88 TYR A O 1
ATOM 721 N N . GLY A 1 89 ? 24.183 14.158 15.589 1.00 7.20 89 GLY A N 1
ATOM 722 C CA . GLY A 1 89 ? 23.836 12.847 15.081 1.00 8.86 89 GLY A CA 1
ATOM 723 C C . GLY A 1 89 ? 23.791 11.781 16.148 1.00 9.96 89 GLY A C 1
ATOM 724 O O . GLY A 1 89 ? 22.859 11.722 16.948 1.00 13.35 89 GLY A O 1
ATOM 725 N N . TRP A 1 90 ? 24.860 11.010 16.227 1.00 11.60 90 TRP A N 1
ATOM 726 C CA . TRP A 1 90 ? 24.958 9.877 17.149 1.00 11.30 90 TRP A CA 1
ATOM 727 C C . TRP A 1 90 ? 25.213 10.125 18.637 1.00 11.20 90 TRP A C 1
ATOM 728 O O . TRP A 1 90 ? 25.038 9.215 19.444 1.00 12.49 90 TRP A O 1
ATOM 739 N N . GLY A 1 91 ? 25.663 11.323 18.997 1.00 10.29 91 GLY A N 1
ATOM 740 C CA . GLY A 1 91 ? 25.966 11.616 20.387 1.00 9.37 91 GLY A CA 1
ATOM 741 C C . GLY A 1 91 ? 24.744 11.981 21.194 1.00 9.19 91 GLY A C 1
ATOM 742 O O . GLY A 1 91 ? 23.620 11.696 20.784 1.00 9.79 91 GLY A O 1
ATOM 743 N N . ASP A 1 92 ? 24.953 12.594 22.352 1.00 8.64 92 ASP A N 1
ATOM 744 C CA . ASP A 1 92 ? 23.840 13.012 23.190 1.00 9.09 92 ASP A CA 1
ATOM 745 C C . ASP A 1 92 ? 23.994 14.445 23.684 1.00 8.42 92 ASP A C 1
ATOM 746 O O . ASP A 1 92 ? 23.494 14.798 24.756 1.00 9.46 92 ASP A O 1
ATOM 751 N N . GLY A 1 93 ? 24.755 15.241 22.941 1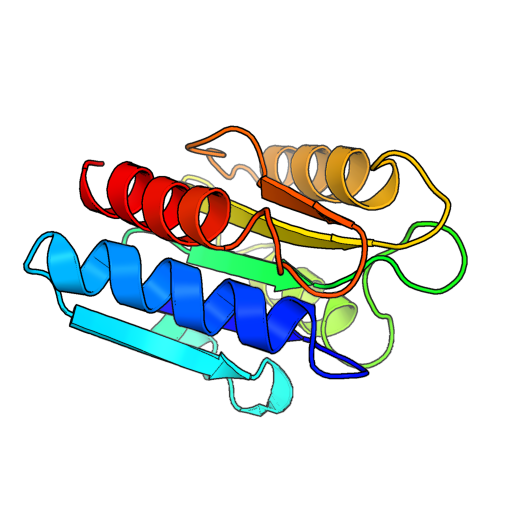.00 6.44 93 GLY A N 1
ATOM 752 C CA . GLY A 1 93 ? 24.920 16.635 23.301 1.00 6.16 93 GLY A CA 1
ATOM 753 C C . GLY A 1 93 ? 26.210 17.078 23.967 1.00 6.20 93 GLY A C 1
ATOM 754 O O . GLY A 1 93 ? 26.277 18.218 24.427 1.00 6.51 93 GLY A O 1
ATOM 755 N N . LYS A 1 94 ? 27.242 16.235 24.000 1.00 5.89 94 LYS A N 1
ATOM 756 C CA . LYS A 1 94 ? 28.492 16.641 24.657 1.00 5.43 94 LYS A CA 1
ATOM 757 C C . LYS A 1 94 ? 29.057 17.943 24.091 1.00 4.26 94 LYS A C 1
ATOM 758 O O . LYS A 1 94 ? 29.454 18.816 24.845 1.00 4.71 94 LYS A O 1
ATOM 764 N N . TRP A 1 95 ? 29.041 18.097 22.776 1.00 3.39 95 TRP A N 1
ATOM 765 C CA . TRP A 1 95 ? 29.593 19.313 22.184 1.00 4.26 95 TRP A CA 1
ATOM 766 C C . TRP A 1 95 ? 28.850 20.556 22.681 1.00 4.59 95 TRP A C 1
ATOM 767 O O . TRP A 1 95 ? 29.458 21.610 22.889 1.00 4.32 95 TRP A O 1
ATOM 778 N N . MET A 1 96 ? 27.541 20.426 22.896 1.00 4.43 96 MET A N 1
ATOM 779 C CA . MET A 1 96 ? 26.736 21.559 23.352 1.00 4.46 96 MET A CA 1
ATOM 780 C C . MET A 1 96 ? 26.950 21.847 24.841 1.00 5.29 96 MET A C 1
ATOM 781 O O . MET A 1 96 ? 26.930 23.014 25.269 1.00 4.95 96 MET A O 1
ATOM 786 N N . ARG A 1 97 ? 27.126 20.791 25.633 1.00 5.63 97 ARG A N 1
ATOM 787 C CA . ARG A 1 97 ? 27.413 20.949 27.056 1.00 5.76 97 ARG A CA 1
ATOM 788 C C . ARG A 1 97 ? 28.713 21.766 27.155 1.00 6.00 97 ARG A C 1
ATOM 789 O O . ARG A 1 97 ? 28.800 22.743 27.917 1.00 5.03 97 ARG A O 1
ATOM 797 N N . ASP A 1 98 ? 29.697 21.409 26.334 1.00 4.62 98 ASP A N 1
ATOM 798 C CA . ASP A 1 98 ? 30.968 22.124 26.302 1.00 5.08 98 ASP A CA 1
ATOM 799 C C . ASP A 1 98 ? 30.817 23.562 25.781 1.00 5.34 98 ASP A C 1
ATOM 800 O O . ASP A 1 98 ? 31.455 24.473 26.291 1.00 4.92 98 ASP A O 1
ATOM 805 N N . PHE A 1 99 ? 29.999 23.757 24.752 1.00 4.75 99 PHE A N 1
ATOM 806 C CA . PHE A 1 99 ? 29.771 25.089 24.180 1.00 4.96 99 PHE A CA 1
ATOM 807 C C . PHE A 1 99 ? 29.170 25.998 25.266 1.00 5.01 99 PHE A C 1
ATOM 808 O O . PHE A 1 99 ? 29.622 27.126 25.458 1.00 3.51 99 PHE A O 1
ATOM 816 N N . GLU A 1 100 ? 28.193 25.478 26.014 1.00 4.92 100 GLU A N 1
ATOM 817 C CA . GLU A 1 100 ? 27.568 26.241 27.091 1.00 5.39 100 GLU A CA 1
ATOM 818 C C . GLU A 1 100 ? 28.570 26.606 28.198 1.00 6.08 100 GLU A C 1
ATOM 819 O O . GLU A 1 100 ? 28.619 27.763 28.655 1.00 5.42 100 GLU A O 1
ATOM 825 N N . GLU A 1 101 ? 29.353 25.620 28.638 1.00 4.66 101 GLU A N 1
ATOM 826 C CA . GLU A 1 101 ? 30.371 25.862 29.658 1.00 5.66 101 GLU A CA 1
ATOM 827 C C . GLU A 1 101 ? 31.332 26.957 29.162 1.00 5.98 101 GLU A C 1
ATOM 828 O O . GLU A 1 101 ? 31.667 27.890 29.889 1.00 5.54 101 GLU A O 1
ATOM 834 N N . ARG A 1 102 ? 31.729 26.856 27.896 1.00 5.87 102 ARG A N 1
ATOM 835 C CA . ARG A 1 102 ? 32.664 27.799 27.292 1.00 6.21 102 ARG A CA 1
ATOM 836 C C . ARG A 1 102 ? 32.142 29.239 27.335 1.00 6.56 102 ARG A C 1
ATOM 837 O O . ARG A 1 102 ? 32.840 30.153 27.787 1.00 5.36 102 ARG A O 1
ATOM 845 N N . MET A 1 103 ? 30.905 29.422 26.890 1.00 5.10 103 MET A N 1
ATOM 846 C CA . MET A 1 103 ? 30.292 30.740 26.856 1.00 5.95 103 MET A CA 1
ATOM 847 C C . MET A 1 103 ? 30.124 31.295 28.268 1.00 6.26 103 MET A C 1
ATOM 848 O O . MET A 1 103 ? 30.366 32.478 28.497 1.00 6.39 103 MET A O 1
ATOM 853 N N . ASN A 1 104 ? 29.778 30.434 29.221 1.00 6.70 104 ASN A N 1
ATOM 854 C CA . ASN A 1 104 ? 29.664 30.858 30.609 1.00 8.46 104 ASN A CA 1
ATOM 855 C C . ASN A 1 104 ? 31.044 31.324 31.079 1.00 8.87 104 ASN A C 1
ATOM 856 O O . ASN A 1 104 ? 31.167 32.332 31.778 1.00 8.82 104 ASN A O 1
ATOM 861 N N . GLY A 1 105 ? 32.081 30.593 30.676 1.00 7.80 105 GLY A N 1
ATOM 862 C CA . GLY A 1 105 ? 33.446 30.935 31.060 1.00 7.80 105 GLY A CA 1
ATOM 863 C C . GLY A 1 105 ? 33.921 32.266 30.503 1.00 8.82 105 GLY A C 1
ATOM 864 O O . GLY A 1 105 ? 34.867 32.865 31.029 1.00 8.97 105 GLY A O 1
ATOM 865 N N . TYR A 1 106 ? 33.297 32.720 29.417 1.00 8.41 106 TYR A N 1
ATOM 866 C CA . TYR A 1 106 ? 33.641 34.010 28.821 1.00 8.89 106 TYR A CA 1
ATOM 867 C C . TYR A 1 106 ? 32.853 35.139 29.486 1.00 8.65 106 TYR A C 1
ATOM 868 O O . TYR A 1 106 ? 32.988 36.302 29.104 1.00 8.98 106 TYR A O 1
ATOM 877 N N . GLY A 1 107 ? 32.011 34.790 30.449 1.00 8.94 107 GLY A N 1
ATOM 878 C CA . GLY A 1 107 ? 31.222 35.793 31.149 1.00 10.46 107 GLY A CA 1
ATOM 879 C C . GLY A 1 107 ? 29.828 36.031 30.582 1.00 12.59 107 GLY A C 1
ATOM 880 O O . GLY A 1 107 ? 29.141 36.968 30.982 1.00 13.02 107 GLY A O 1
ATOM 881 N N . CYS A 1 108 ? 29.402 35.187 29.650 1.00 12.27 108 CYS A N 1
ATOM 882 C CA . CYS A 1 108 ? 28.088 35.321 29.039 1.00 11.64 108 CYS A CA 1
ATOM 883 C C . CYS A 1 108 ? 26.998 34.790 29.929 1.00 12.58 108 CYS A C 1
ATOM 884 O O . CYS A 1 108 ? 27.227 33.927 30.789 1.00 12.67 108 CYS A O 1
ATOM 887 N N . VAL A 1 109 ? 25.793 35.292 29.706 1.00 12.75 109 VAL A N 1
ATOM 888 C CA . VAL A 1 109 ? 24.642 34.809 30.439 1.00 13.35 109 VAL A CA 1
ATOM 889 C C . VAL A 1 109 ? 23.860 33.966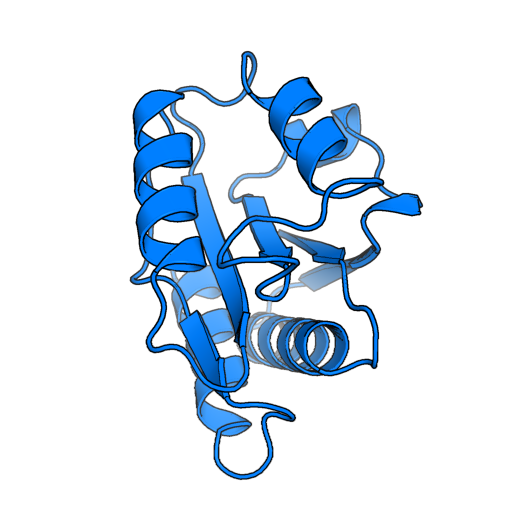 29.438 1.00 13.00 109 VAL A C 1
ATOM 890 O O . VAL A 1 109 ? 23.343 34.486 28.449 1.00 12.26 109 VAL A O 1
ATOM 894 N N . VAL A 1 110 ? 23.874 32.655 29.645 1.00 14.33 110 VAL A N 1
ATOM 895 C CA . VAL A 1 110 ? 23.159 31.723 28.775 1.00 16.03 110 VAL A CA 1
ATOM 896 C C . VAL A 1 110 ? 21.692 31.800 29.212 1.00 16.85 110 VAL A C 1
ATOM 897 O O . VAL A 1 110 ? 21.324 31.315 30.288 1.00 17.01 110 VAL A O 1
ATOM 901 N N . VAL A 1 111 ? 20.876 32.432 28.370 1.00 16.44 111 VAL A N 1
ATOM 902 C CA . VAL A 1 111 ? 19.475 32.700 28.684 1.00 17.66 111 VAL A CA 1
ATOM 903 C C . VAL A 1 111 ? 18.440 31.577 28.658 1.00 18.29 111 VAL A C 1
ATOM 904 O O . VAL A 1 111 ? 17.415 31.660 29.349 1.00 20.76 111 VAL A O 1
ATOM 908 N N . GLU A 1 112 ? 18.680 30.543 27.869 1.00 16.13 112 GLU A N 1
ATOM 909 C CA . GLU A 1 112 ? 17.749 29.422 27.801 1.00 15.45 112 GLU A CA 1
ATOM 910 C C . GLU A 1 112 ? 18.569 28.145 27.759 1.00 13.78 112 GLU A C 1
ATOM 911 O O . GLU A 1 112 ? 19.780 28.184 27.565 1.00 12.81 112 GLU A O 1
ATOM 917 N N . THR A 1 113 ? 17.914 27.011 27.957 1.00 12.55 113 THR A N 1
ATOM 918 C CA . THR A 1 113 ? 18.584 25.719 27.862 1.00 11.50 113 THR A CA 1
ATOM 919 C C . THR A 1 113 ? 18.979 25.609 26.389 1.00 8.98 113 THR A C 1
ATOM 920 O O . THR A 1 113 ? 18.188 25.964 25.521 1.00 9.84 113 THR A O 1
ATOM 924 N N . PRO A 1 114 ? 20.229 25.207 26.085 1.00 7.41 114 PRO A N 1
ATOM 925 C CA . PRO A 1 114 ? 20.586 25.106 24.664 1.00 5.89 114 PRO A CA 1
ATOM 926 C C . PRO A 1 114 ? 19.683 24.125 23.922 1.00 5.15 114 PRO A C 1
ATOM 927 O O . PRO A 1 114 ? 19.346 23.067 24.450 1.00 6.20 114 PRO A O 1
ATOM 931 N N . LEU A 1 115 ? 19.289 24.484 22.708 1.00 3.96 115 LEU A N 1
ATOM 932 C CA . LEU A 1 115 ? 18.434 23.632 21.901 1.00 3.38 115 LEU A CA 1
ATOM 933 C C . LEU A 1 115 ? 19.258 22.722 20.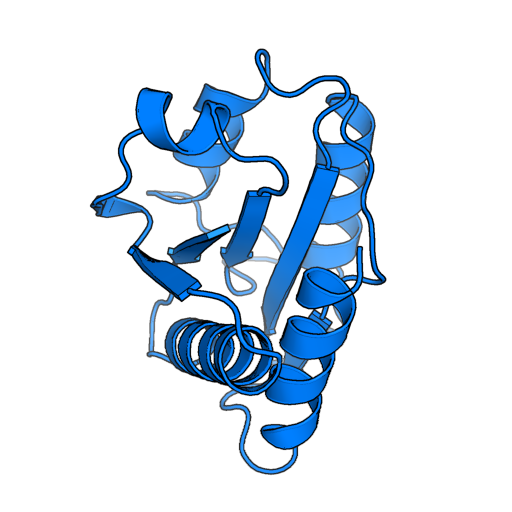985 1.00 4.27 115 LEU A C 1
ATOM 934 O O . LEU A 1 115 ? 20.028 23.192 20.144 1.00 5.01 115 LEU A O 1
ATOM 939 N N . ILE A 1 116 ? 19.134 21.420 21.179 1.00 4.31 116 ILE A N 1
ATOM 940 C CA . ILE A 1 116 ? 19.834 20.473 20.334 1.00 4.83 116 ILE A CA 1
ATOM 941 C C . ILE A 1 116 ? 18.799 19.546 19.705 1.00 5.69 116 ILE A C 1
ATOM 942 O O . ILE A 1 116 ? 17.906 19.046 20.394 1.00 5.58 116 ILE A O 1
ATOM 947 N N . VAL A 1 117 ? 18.913 19.341 18.396 1.00 6.36 117 VAL A N 1
ATOM 948 C CA . VAL A 1 117 ? 17.987 18.501 17.633 1.00 6.12 117 VAL A CA 1
ATOM 949 C C . VAL A 1 117 ? 18.775 17.483 16.824 1.00 7.74 117 VAL A C 1
ATOM 950 O O . VAL A 1 117 ? 19.804 17.822 16.231 1.00 6.77 117 VAL A O 1
ATOM 954 N N . GLN A 1 118 ? 18.302 16.235 16.817 1.00 8.23 118 GLN A N 1
ATOM 955 C CA . GLN A 1 118 ? 18.974 15.172 16.084 1.00 9.39 118 GLN A CA 1
ATOM 956 C C . GLN A 1 118 ? 18.652 15.216 14.591 1.00 9.29 118 GLN A C 1
ATOM 957 O O . GLN A 1 118 ? 17.477 15.176 14.196 1.00 9.34 118 GLN A O 1
ATOM 963 N N . ASN A 1 119 ? 19.699 15.328 13.776 1.00 8.37 119 ASN A N 1
ATOM 964 C CA . ASN A 1 119 ? 19.584 15.367 12.315 1.00 9.70 119 ASN A CA 1
ATOM 965 C C . ASN A 1 119 ? 18.658 16.495 11.861 1.00 9.57 119 ASN A C 1
ATOM 966 O O . ASN A 1 119 ? 18.623 17.552 12.493 1.00 8.33 119 ASN A O 1
ATOM 971 N N . GLU A 1 120 ? 17.931 16.315 10.761 1.00 10.71 120 GLU A N 1
ATOM 972 C CA . GLU A 1 120 ? 17.053 17.398 10.317 1.00 12.98 120 GLU A CA 1
ATOM 973 C C . GLU A 1 120 ? 15.918 17.521 11.329 1.00 12.19 120 GLU A C 1
ATOM 974 O O . GLU A 1 120 ? 15.405 16.510 11.812 1.00 11.23 120 GLU A O 1
ATOM 980 N N . PRO A 1 121 ? 15.513 18.754 11.663 1.00 11.81 121 PRO A N 1
ATOM 981 C CA . PRO A 1 121 ? 14.432 18.939 12.639 1.00 13.01 121 PRO A CA 1
ATOM 982 C C . PRO A 1 121 ? 13.221 18.005 12.510 1.00 14.08 121 PRO A C 1
ATOM 983 O O . PRO A 1 121 ? 12.901 17.282 13.461 1.00 16.53 121 PRO A O 1
ATOM 987 N N . ASP A 1 122 ? 12.577 17.994 11.348 1.00 14.07 122 ASP A N 1
ATOM 988 C CA . ASP A 1 122 ? 11.394 17.150 11.101 1.00 16.37 122 ASP A CA 1
ATOM 989 C C . ASP A 1 122 ? 10.334 17.256 12.221 1.00 15.44 122 ASP A C 1
ATOM 990 O O . ASP A 1 122 ? 9.661 18.283 12.338 1.00 14.55 122 ASP A O 1
ATOM 995 N N . GLU A 1 123 ? 10.213 16.229 13.064 1.00 14.66 123 GLU A N 1
ATOM 996 C CA . GLU A 1 123 ? 9.237 16.247 14.148 1.00 15.17 123 GLU A CA 1
ATOM 997 C C . GLU A 1 123 ? 9.518 17.372 15.134 1.00 13.94 123 GLU A C 1
ATOM 998 O O . GLU A 1 123 ? 8.603 17.868 15.817 1.00 13.15 123 GLU A O 1
ATOM 1004 N N . ALA A 1 124 ? 10.784 17.777 15.206 1.00 11.12 124 ALA A N 1
ATOM 1005 C CA . ALA A 1 124 ? 11.205 18.822 16.129 1.00 10.00 124 ALA A CA 1
ATOM 1006 C C . ALA A 1 124 ? 11.084 20.232 15.578 1.00 8.79 124 ALA A C 1
ATOM 1007 O O . ALA A 1 124 ? 11.580 21.178 16.200 1.00 7.70 124 ALA A O 1
ATOM 1009 N N . GLU A 1 125 ? 10.424 20.393 14.431 1.00 7.95 125 GLU A N 1
ATOM 1010 C CA . GLU A 1 125 ? 10.288 21.730 13.868 1.00 7.87 125 GLU A CA 1
ATOM 1011 C C . GLU A 1 125 ? 9.638 22.706 14.849 1.00 6.97 125 GLU A C 1
ATOM 1012 O O . GLU A 1 125 ? 10.171 23.794 15.083 1.00 6.28 125 GLU A O 1
ATOM 1018 N N . GLN A 1 126 ? 8.556 22.293 15.505 1.00 6.52 126 GLN A N 1
ATOM 1019 C CA . GLN A 1 126 ? 7.895 23.196 16.446 1.00 5.72 126 GLN A CA 1
ATOM 1020 C C . GLN A 1 126 ? 8.807 23.552 17.610 1.00 5.39 126 GLN A C 1
ATOM 1021 O O . GLN A 1 126 ? 8.775 24.684 18.084 1.00 3.55 126 GLN A O 1
ATOM 1027 N N . ASP A 1 127 ? 9.620 22.595 18.063 1.00 5.72 127 ASP A N 1
ATOM 1028 C CA . ASP A 1 127 ? 10.553 22.854 19.171 1.00 6.62 127 ASP A CA 1
ATOM 1029 C C . ASP A 1 127 ? 11.486 24.009 18.800 1.00 5.62 127 ASP A C 1
ATOM 1030 O O . ASP A 1 127 ? 11.845 24.822 19.658 1.00 6.55 127 ASP A O 1
ATOM 1035 N N . CYS A 1 128 ? 11.906 24.047 17.533 1.00 5.73 128 CYS A N 1
ATOM 1036 C CA . CYS A 1 128 ? 12.798 25.102 17.057 1.00 5.00 128 CYS A CA 1
ATOM 1037 C C . CYS A 1 128 ? 12.067 26.446 17.093 1.00 4.90 128 CYS A C 1
ATOM 1038 O O . CYS A 1 128 ? 12.605 27.451 17.566 1.00 4.65 128 CYS A O 1
ATOM 1041 N N . ILE A 1 129 ? 10.831 26.452 16.605 1.00 4.71 129 ILE A N 1
ATOM 1042 C CA . ILE A 1 129 ? 10.006 27.659 16.610 1.00 4.34 129 ILE A CA 1
ATOM 1043 C C . ILE A 1 129 ? 9.800 28.153 18.052 1.00 4.64 129 ILE A C 1
ATOM 1044 O O . ILE A 1 129 ? 9.986 29.342 18.343 1.00 4.81 129 ILE A O 1
ATOM 1049 N N . GLU A 1 130 ? 9.486 27.234 18.969 1.00 4.00 130 GLU A N 1
ATOM 1050 C CA . GLU A 1 130 ? 9.262 27.601 20.369 1.00 4.99 130 GLU A CA 1
ATOM 1051 C C . GLU A 1 130 ? 10.504 28.191 21.043 1.00 5.15 130 GLU A C 1
ATOM 1052 O O . GLU A 1 130 ? 10.393 29.071 21.899 1.00 5.38 130 GLU A O 1
ATOM 1058 N N . PHE A 1 131 ? 11.680 27.698 20.666 1.00 5.42 131 PHE A N 1
ATOM 1059 C CA . PHE A 1 131 ? 12.934 28.204 21.214 1.00 5.73 131 PHE A CA 1
ATOM 1060 C C . PHE A 1 131 ? 13.042 29.679 20.809 1.00 5.87 131 PHE A C 1
ATOM 1061 O O . PHE A 1 131 ? 13.356 30.536 21.641 1.00 6.25 131 PHE A O 1
ATOM 1069 N N . GLY A 1 132 ? 12.744 29.962 19.544 1.00 4.60 132 GLY A N 1
ATOM 1070 C CA . GLY A 1 132 ? 12.766 31.328 19.051 1.00 6.39 132 GLY A CA 1
ATOM 1071 C C . GLY A 1 132 ? 11.790 32.182 19.846 1.00 6.83 132 GLY A C 1
ATOM 1072 O O . GLY A 1 132 ? 12.120 33.298 20.263 1.00 7.09 132 GLY A O 1
ATOM 1073 N N . LYS A 1 133 ? 10.608 31.641 20.122 1.00 6.82 133 LYS A N 1
ATOM 1074 C CA . LYS A 1 133 ? 9.622 32.400 20.887 1.00 7.75 133 LYS A CA 1
ATOM 1075 C C . LYS A 1 133 ? 10.105 32.728 22.303 1.00 8.94 133 LYS A C 1
ATOM 1076 O O . LYS A 1 133 ? 9.890 33.839 22.785 1.00 9.55 133 LYS A O 1
ATOM 1082 N N . LYS A 1 134 ? 10.811 31.801 22.947 1.00 8.77 134 LYS A N 1
ATOM 1083 C CA . LYS A 1 134 ? 11.328 32.049 24.294 1.00 9.34 134 LYS A CA 1
ATOM 1084 C C . LYS A 1 134 ? 12.336 33.194 24.262 1.00 9.99 134 LYS A C 1
ATOM 1085 O O . LYS A 1 134 ? 12.297 34.098 25.099 1.00 9.71 134 LYS A O 1
ATOM 1091 N N . ILE A 1 135 ? 13.236 33.155 23.286 1.00 8.81 135 ILE A N 1
ATOM 1092 C CA . ILE A 1 135 ? 14.255 34.189 23.135 1.00 8.79 135 ILE A CA 1
ATOM 1093 C C . ILE A 1 135 ? 13.588 35.551 22.895 1.00 9.89 135 ILE A C 1
ATOM 1094 O O . ILE A 1 135 ? 13.995 36.557 23.470 1.00 10.72 135 ILE A O 1
ATOM 1099 N N . ALA A 1 136 ? 12.541 35.566 22.077 1.00 10.19 136 ALA A N 1
ATOM 1100 C CA . ALA A 1 136 ? 11.827 36.804 21.780 1.00 12.32 136 ALA A CA 1
ATOM 1101 C C . ALA A 1 136 ? 11.125 37.370 23.016 1.00 14.21 136 ALA A C 1
ATOM 1102 O O . ALA A 1 136 ? 10.797 38.555 23.054 1.00 15.78 136 ALA A O 1
ATOM 1104 N N . ASN A 1 137 ? 10.893 36.525 24.019 1.00 16.83 137 ASN A N 1
ATOM 1105 C CA . ASN A 1 137 ? 10.233 36.940 25.261 1.00 20.88 137 ASN A CA 1
ATOM 1106 C C . ASN A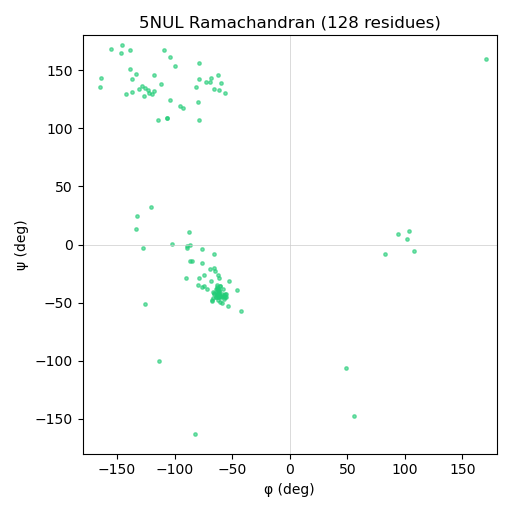 1 137 ? 11.162 37.459 26.342 1.00 21.77 137 ASN A C 1
ATOM 1107 O O . ASN A 1 137 ? 10.715 37.780 27.445 1.00 23.21 137 ASN A O 1
ATOM 1112 N N . ILE A 1 138 ? 12.456 37.457 26.069 1.00 22.79 138 ILE A N 1
ATOM 1113 C CA . ILE A 1 138 ? 13.422 37.928 27.046 1.00 23.53 138 ILE A CA 1
ATOM 1114 C C . ILE A 1 138 ? 13.407 39.453 27.096 1.00 24.80 138 ILE A C 1
ATOM 1115 O O . ILE A 1 138 ? 13.476 39.985 28.228 1.00 25.70 138 ILE A O 1
#

B-factor: mean 13.15, std 8.6, range [2.0, 51.82]

Secondary structure (DSSP, 8-state):
-EEEEE-SSSHHHHHHHHHHHHHHHTT---EEEEGGG--HHHHTT-SEEEEEE--BTTTB--TTTHHHHHHHHGGG-TT-EEEEEEEESSS-SHHHHHHHHHHHHTT-EE-SPPEEEESS-GGGHHHHHHHHHHHHT-

CATH classification: 3.40.50.360

Solvent-accessible surface area: 6722 Å² total; per-residue (Å²): 36,38,0,0,15,42,24,50,127,23,36,1,70,66,0,0,86,10,0,9,100,0,0,89,94,54,69,91,103,11,78,54,34,46,7,73,111,31,69,24,113,106,1,35,129,30,82,4,0,0,0,0,0,19,31,67,92,114,39,62,8,12,102,90,67,0,50,62,11,0,109,105,0,12,128,99,0,87,52,43,75,0,0,0,0,0,4,39,24,232,26,103,2,94,2,6,124,54,2,52,125,68,0,78,68,56,32,6,79,30,35,43,115,20,26,56,9,100,78,98,5,102,166,17,62,98,80,0,11,74,10,0,64,117,1,6,125,95

Organism: Clostridium beijerinckii (NCBI:txid1520)

Nearest PDB structures (foldseek):
  2flv-assembly1_A  TM=1.007E+00  e=2.474E-26  Clostridium beijerinckii
  1fvx-assembly1_A  TM=1.005E+00  e=1.319E-25  Clostridium beijerinckii
  4nll-assembly1_A  TM=1.005E+00  e=1.400E-25  Clostridium beijerinckii
  5ull-assembly1_A  TM=1.005E+00  e=1.779E-25  Clostridium beijerinckii
  6nul-assembly1_A  TM=1.006E+00  e=2.398E-25  Clostridium beijerinckii

Sequence (138 aa):
MKIVYWSGTGNTEKMAELIAKGIIESGKDVNTINVSDVNIDELLNEDILILGCSAAMMTTDDEEVVLEESEFEPFIEEISTKISGKKVALFGSYGWGDGKWMRDFEERMNGYGCVVVETPLIVQNEPDEAEQDCIEFGKKIANI

Foldseek 3Di:
DEEEEEDDPCQQVLLQVLLQVLLVVLPDHYYYHYQVGDDLVVQLVDQEYEYEAEQDDPLAGDPPGPVVSCVVCLQPQAAHEYEYEYEYEPDDQSNVVVVVVSNVVSNYDDQDDHYYHYGHCVVPSVVSSVSSNSVSVD

Radius of gyration: 13.4 Å; Cα contacts (8 Å, |Δi|>4): 270; chains: 1; bounding box: 32×36×26 Å

InterPro domains:
  IPR001226 Flavodoxin, conserved site [PS00201] (3-19)
  IPR008254 Flavodoxin/nitric oxide synthase [PF00258] (3-131)
  IPR008254 Flavodoxin/nitric oxide synthase [PS50902] (1-136)
  IPR010087 Flavodoxin, short chain [TIGR01753] (2-136)
  IPR029039 Flavoprotein-like superfamily [G3DSA:3.40.50.360] (1-138)
  IPR029039 Flavoprotein-like superfamily [SSF52218] (2-137)